Protein AF-A0A4Q6I906-F1 (afdb_monomer_lite)

Structure (mmCIF, N/CA/C/O backbone):
data_AF-A0A4Q6I906-F1
#
_entry.id   AF-A0A4Q6I906-F1
#
loop_
_atom_site.group_PDB
_atom_site.id
_atom_site.type_symbol
_atom_site.label_atom_id
_atom_site.label_alt_id
_atom_site.label_comp_id
_atom_site.label_asym_id
_atom_site.label_entity_id
_atom_site.label_seq_id
_atom_site.pdbx_PDB_ins_code
_atom_site.Cartn_x
_atom_site.Cartn_y
_atom_site.Cartn_z
_atom_site.occupancy
_atom_site.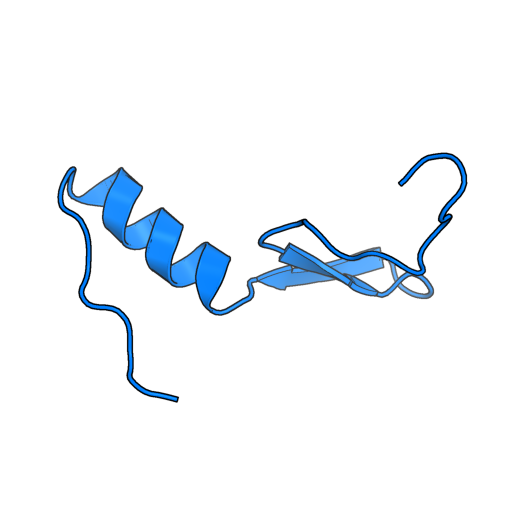B_iso_or_equiv
_atom_site.auth_seq_id
_atom_site.auth_comp_id
_atom_site.auth_asym_id
_a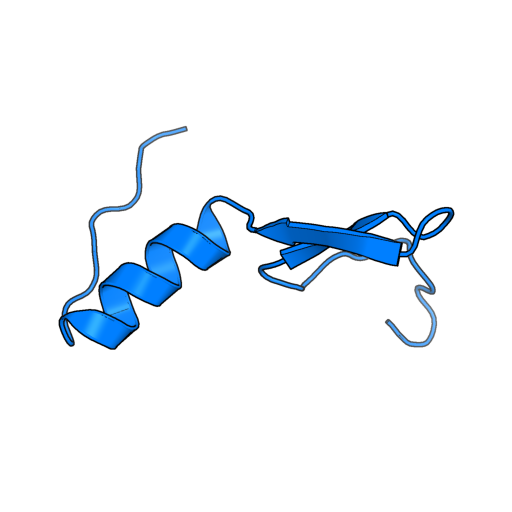tom_site.auth_atom_id
_atom_site.pdbx_PDB_model_num
ATOM 1 N N . GLU A 1 1 ? 11.269 -3.472 -5.217 1.00 85.50 1 GLU A N 1
ATOM 2 C CA . GLU A 1 1 ? 11.890 -3.732 -3.908 1.00 85.50 1 GLU A CA 1
ATOM 3 C C . GLU A 1 1 ? 13.394 -3.936 -4.074 1.00 85.50 1 GLU A C 1
ATOM 5 O O . GLU A 1 1 ? 13.868 -5.069 -4.097 1.00 85.50 1 GLU A O 1
ATOM 10 N N . TRP A 1 2 ? 14.134 -2.839 -4.264 1.00 92.69 2 TRP A N 1
ATOM 11 C CA . TRP A 1 2 ? 15.600 -2.844 -4.401 1.00 92.69 2 TRP A CA 1
ATOM 12 C C . TRP A 1 2 ? 16.105 -3.893 -5.407 1.00 92.69 2 TRP A C 1
ATOM 14 O O . TRP A 1 2 ? 15.610 -3.950 -6.532 1.00 92.69 2 TRP A O 1
ATOM 24 N N . ALA A 1 3 ? 17.033 -4.755 -4.989 1.00 94.81 3 ALA A N 1
ATOM 25 C CA . ALA A 1 3 ? 17.614 -5.818 -5.804 1.00 94.81 3 ALA A CA 1
ATOM 26 C C . ALA A 1 3 ? 16.583 -6.804 -6.393 1.00 94.81 3 ALA A C 1
ATOM 28 O O . ALA A 1 3 ? 16.868 -7.461 -7.387 1.00 94.81 3 ALA A O 1
ATOM 29 N N . TYR A 1 4 ? 15.375 -6.899 -5.824 1.00 92.75 4 TYR A N 1
ATOM 30 C CA . TYR A 1 4 ? 14.331 -7.810 -6.304 1.00 92.75 4 TYR A CA 1
ATOM 31 C C . TYR A 1 4 ? 13.454 -7.227 -7.418 1.00 92.75 4 TYR A C 1
ATOM 33 O O . TYR A 1 4 ? 12.555 -7.921 -7.907 1.00 92.75 4 TYR A O 1
ATOM 41 N N . GLY A 1 5 ? 13.642 -5.955 -7.790 1.00 93.38 5 GLY A N 1
ATOM 42 C CA . GLY A 1 5 ? 12.788 -5.287 -8.773 1.00 93.38 5 GLY A CA 1
ATOM 43 C C . GLY A 1 5 ? 11.304 -5.445 -8.416 1.00 93.38 5 GLY A C 1
ATOM 44 O O . GLY A 1 5 ? 10.900 -5.177 -7.282 1.00 93.38 5 GLY A O 1
ATOM 45 N N . TYR A 1 6 ? 10.498 -5.931 -9.357 1.00 91.44 6 TYR A N 1
ATOM 46 C CA . TYR A 1 6 ? 9.057 -6.154 -9.181 1.00 91.44 6 TYR A CA 1
ATOM 47 C C . TYR A 1 6 ? 8.672 -7.583 -8.753 1.00 91.44 6 TYR A C 1
ATOM 49 O O . TYR A 1 6 ? 7.485 -7.904 -8.651 1.00 91.44 6 TYR A O 1
ATOM 57 N N . GLY A 1 7 ? 9.654 -8.451 -8.489 1.00 91.25 7 GLY A N 1
ATOM 58 C CA . GLY A 1 7 ? 9.418 -9.856 -8.139 1.00 91.25 7 GLY A CA 1
ATOM 59 C C . GLY A 1 7 ? 8.825 -10.068 -6.741 1.00 91.25 7 GLY A C 1
ATOM 60 O O . GLY A 1 7 ? 8.243 -11.117 -6.467 1.00 91.25 7 GLY A O 1
ATOM 61 N N . LYS A 1 8 ? 8.937 -9.078 -5.845 1.00 93.31 8 LYS A N 1
ATOM 62 C CA . LYS A 1 8 ? 8.336 -9.102 -4.502 1.00 93.31 8 LYS A CA 1
ATOM 63 C C . LYS A 1 8 ? 7.255 -8.033 -4.379 1.00 93.31 8 LYS A C 1
ATOM 65 O O . LYS A 1 8 ? 7.444 -6.897 -4.806 1.00 93.31 8 LYS A O 1
ATOM 70 N N . ARG A 1 9 ? 6.115 -8.401 -3.782 1.00 94.50 9 ARG A N 1
ATOM 71 C CA . ARG A 1 9 ? 4.904 -7.565 -3.709 1.00 94.50 9 ARG A CA 1
ATOM 72 C C . ARG A 1 9 ? 4.410 -7.420 -2.270 1.00 94.50 9 ARG A C 1
ATOM 74 O O . ARG A 1 9 ? 3.479 -8.110 -1.865 1.00 94.50 9 ARG A O 1
ATOM 81 N N . PHE A 1 10 ? 5.003 -6.487 -1.532 1.00 95.75 10 PHE A N 1
ATOM 82 C CA . PHE A 1 10 ? 4.685 -6.240 -0.118 1.00 95.75 10 PHE A CA 1
ATOM 83 C C . PHE A 1 10 ? 3.441 -5.371 0.115 1.00 95.75 10 PHE A C 1
ATOM 85 O O . PHE A 1 10 ? 2.803 -5.475 1.157 1.00 95.75 10 PHE A O 1
ATOM 92 N N . GLY A 1 11 ? 3.066 -4.522 -0.846 1.00 96.62 11 GLY A N 1
ATOM 93 C CA . GLY A 1 11 ? 1.983 -3.553 -0.658 1.00 96.62 11 GLY A CA 1
ATOM 94 C C . GLY A 1 11 ? 0.607 -4.187 -0.421 1.00 96.62 11 GLY A C 1
ATOM 95 O O . GLY A 1 11 ? 0.262 -5.202 -1.033 1.00 96.62 11 GLY A O 1
ATOM 96 N N . ALA A 1 12 ? -0.215 -3.535 0.406 1.00 97.56 12 ALA A N 1
ATOM 97 C CA . ALA A 1 12 ? -1.629 -3.878 0.597 1.00 97.56 12 ALA A CA 1
ATOM 98 C C . ALA A 1 12 ? -2.491 -3.583 -0.650 1.00 97.56 12 ALA A C 1
ATOM 100 O O . ALA A 1 12 ? -3.593 -4.106 -0.803 1.00 97.56 12 ALA A O 1
ATOM 101 N N . VAL A 1 13 ? -1.973 -2.772 -1.570 1.00 98.44 13 VAL A N 1
ATOM 102 C CA . VAL A 1 13 ? -2.585 -2.446 -2.858 1.00 98.44 13 VAL A CA 1
ATOM 103 C C . VAL A 1 13 ? -1.754 -3.104 -3.956 1.00 98.44 13 VAL A C 1
ATOM 105 O O . VAL A 1 13 ? -0.526 -2.995 -3.963 1.00 98.44 13 VAL A O 1
ATOM 108 N N . TYR A 1 14 ? -2.409 -3.852 -4.840 1.00 97.94 14 TYR A N 1
ATOM 109 C CA . TYR A 1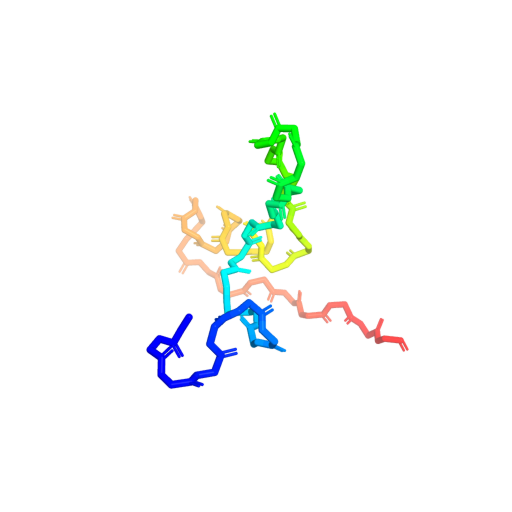 14 ? -1.793 -4.327 -6.075 1.00 97.94 14 TYR A CA 1
ATOM 110 C C . TYR A 1 14 ? -1.676 -3.163 -7.058 1.00 97.94 14 TYR A C 1
ATOM 112 O O . TYR A 1 14 ? -2.562 -2.313 -7.112 1.00 97.94 14 TYR A O 1
ATOM 120 N N . VAL A 1 15 ? -0.582 -3.141 -7.813 1.00 98.00 15 VAL A N 1
ATOM 121 C CA . VAL A 1 15 ? -0.362 -2.188 -8.896 1.00 98.00 15 VAL A CA 1
ATOM 122 C C . VAL A 1 15 ? -0.087 -2.991 -10.154 1.00 98.00 15 VAL A C 1
ATOM 124 O O . VAL A 1 15 ? 0.830 -3.820 -10.155 1.00 98.00 15 VAL A O 1
ATOM 127 N N . ASP A 1 16 ? -0.867 -2.747 -11.198 1.00 97.56 16 ASP A N 1
ATOM 128 C CA . ASP A 1 16 ? -0.520 -3.187 -12.544 1.00 97.56 16 ASP A CA 1
ATOM 129 C C . ASP A 1 16 ? 0.593 -2.274 -13.073 1.00 97.56 16 ASP A C 1
ATOM 131 O O . ASP A 1 16 ? 0.439 -1.058 -13.138 1.00 97.56 16 ASP A O 1
ATOM 135 N N . TYR A 1 17 ? 1.748 -2.839 -13.420 1.00 95.50 17 TYR A N 1
ATOM 136 C CA . TYR A 1 17 ? 2.896 -2.049 -13.866 1.00 95.50 17 TYR A CA 1
ATOM 137 C C . TYR A 1 17 ? 2.776 -1.544 -15.305 1.00 95.50 17 TYR A C 1
ATOM 139 O O . TYR A 1 17 ? 3.504 -0.620 -15.661 1.00 95.50 17 TYR A O 1
ATOM 147 N N . ALA A 1 18 ? 1.883 -2.112 -16.119 1.00 97.50 18 ALA A N 1
ATOM 148 C CA . ALA A 1 18 ? 1.646 -1.632 -17.477 1.00 97.50 18 ALA A CA 1
ATOM 149 C C . ALA A 1 18 ? 0.730 -0.400 -17.487 1.00 97.50 18 ALA A C 1
ATOM 151 O O . ALA A 1 18 ? 0.967 0.544 -18.236 1.00 97.50 18 ALA A O 1
ATOM 152 N N . THR A 1 19 ? -0.307 -0.408 -16.647 1.00 98.25 19 THR A N 1
ATOM 153 C CA . THR A 1 19 ? -1.383 0.602 -16.660 1.00 98.25 19 THR A CA 1
ATOM 154 C C . THR A 1 19 ? -1.346 1.554 -15.468 1.00 98.25 19 THR A C 1
ATOM 156 O O . THR A 1 19 ? -1.982 2.605 -15.496 1.00 98.25 19 THR A O 1
ATOM 159 N N . LEU A 1 20 ? -0.601 1.199 -14.420 1.00 97.75 20 LEU A N 1
ATOM 160 C CA . LEU A 1 20 ? -0.577 1.859 -13.112 1.00 97.75 20 LEU A CA 1
ATOM 161 C C . LEU A 1 20 ? -1.904 1.786 -12.344 1.00 97.75 20 LEU A C 1
ATOM 163 O O . LEU A 1 20 ? -2.055 2.465 -11.321 1.00 97.75 20 LEU A O 1
ATOM 167 N N . GLU A 1 21 ? -2.842 0.942 -12.782 1.00 98.62 21 GLU A N 1
ATOM 168 C CA . GLU A 1 21 ? -4.080 0.700 -12.052 1.00 98.62 21 GLU A CA 1
ATOM 169 C C . GLU A 1 21 ? -3.782 0.150 -10.652 1.00 98.62 21 GLU A C 1
ATOM 171 O O . GLU A 1 21 ? -2.879 -0.666 -10.444 1.00 98.62 21 GLU A O 1
ATOM 176 N N . ARG A 1 22 ? -4.557 0.620 -9.670 1.00 98.56 22 ARG A N 1
ATOM 177 C CA . ARG A 1 22 ? -4.419 0.259 -8.260 1.00 98.56 22 ARG A CA 1
ATOM 178 C C . ARG A 1 22 ? -5.629 -0.530 -7.791 1.00 98.56 22 ARG A C 1
ATOM 180 O O . ARG A 1 22 ? -6.729 0.008 -7.706 1.00 98.56 22 ARG A O 1
ATOM 187 N N . THR A 1 23 ? -5.399 -1.767 -7.368 1.00 98.50 23 THR A N 1
ATOM 188 C CA . THR A 1 23 ? -6.453 -2.654 -6.863 1.00 98.50 23 THR A CA 1
ATOM 189 C C . THR A 1 23 ? -6.205 -2.984 -5.388 1.00 98.50 23 THR A C 1
ATOM 191 O O . THR A 1 23 ? -5.231 -3.673 -5.062 1.00 98.50 23 THR A O 1
ATOM 194 N N . PRO A 1 24 ? -7.051 -2.521 -4.448 1.00 98.31 24 PRO A N 1
ATOM 195 C CA . PRO A 1 24 ? -6.928 -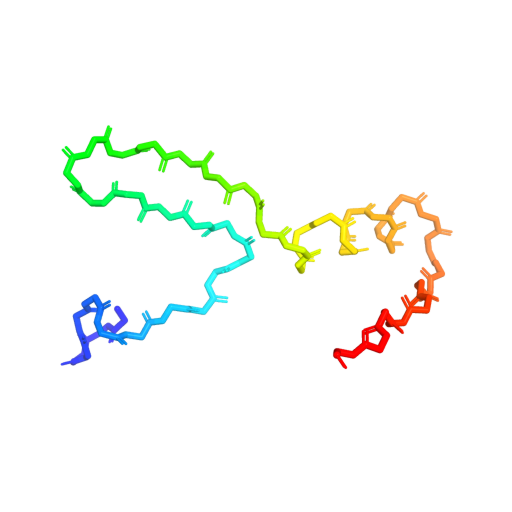2.893 -3.040 1.00 98.31 24 PRO A CA 1
ATOM 196 C C . PRO A 1 24 ? -7.060 -4.411 -2.839 1.00 98.31 24 PRO A C 1
ATOM 198 O O . PRO A 1 24 ? -8.047 -5.021 -3.267 1.00 98.31 24 PRO A O 1
ATOM 201 N N . LYS A 1 25 ? -6.085 -5.029 -2.161 1.00 97.38 25 LYS A N 1
ATOM 202 C CA . LYS A 1 25 ? -6.120 -6.461 -1.812 1.00 97.38 25 LYS A CA 1
ATOM 203 C C . LYS A 1 25 ? -7.042 -6.708 -0.611 1.00 97.38 25 LYS A C 1
ATOM 205 O O . LYS A 1 25 ? -7.543 -5.770 0.014 1.00 97.38 25 LYS A O 1
ATOM 210 N N . SER A 1 26 ? -7.247 -7.975 -0.253 1.00 96.38 26 SER A N 1
ATOM 211 C CA . SER A 1 26 ? -7.929 -8.352 0.996 1.00 96.38 26 SER A CA 1
ATOM 212 C C . SER A 1 26 ? -7.255 -7.725 2.223 1.00 96.38 26 SER A C 1
ATOM 214 O O . SER A 1 26 ? -7.947 -7.169 3.072 1.00 96.38 26 SER A O 1
ATOM 216 N N . SER A 1 27 ? -5.918 -7.686 2.258 1.00 96.62 27 SER A N 1
ATOM 217 C CA . SER A 1 27 ? -5.154 -7.048 3.339 1.00 96.62 27 SER A CA 1
ATOM 218 C C . SER A 1 27 ? -5.433 -5.549 3.481 1.00 96.62 27 SER A C 1
ATOM 220 O O . SER A 1 27 ? -5.543 -5.064 4.603 1.00 96.62 27 SER A O 1
ATOM 222 N N . ALA A 1 28 ? -5.628 -4.812 2.379 1.00 97.94 28 ALA A N 1
ATOM 223 C CA . ALA A 1 28 ? -6.017 -3.401 2.449 1.00 97.94 28 ALA A CA 1
ATOM 224 C C . ALA A 1 28 ? -7.412 -3.221 3.055 1.00 97.94 28 ALA A C 1
ATOM 226 O O . ALA A 1 28 ? -7.609 -2.335 3.883 1.00 97.94 28 ALA A O 1
ATOM 227 N N . ARG A 1 29 ? -8.381 -4.064 2.671 1.00 96.75 29 ARG A N 1
ATOM 228 C CA . ARG A 1 29 ? -9.747 -3.997 3.218 1.00 96.75 29 ARG A CA 1
ATOM 229 C C . ARG A 1 29 ? -9.771 -4.336 4.708 1.00 96.75 29 ARG A C 1
ATOM 231 O O . ARG A 1 29 ? -10.380 -3.596 5.479 1.00 96.75 29 ARG A O 1
ATOM 238 N N . TRP A 1 30 ? -9.064 -5.396 5.098 1.00 97.06 30 TRP A N 1
ATOM 239 C CA . TRP A 1 30 ? -8.916 -5.804 6.495 1.00 97.06 30 TRP A CA 1
ATOM 240 C C . TRP A 1 30 ? -8.265 -4.692 7.325 1.00 97.06 30 TRP A C 1
ATOM 242 O O . TRP A 1 30 ? -8.823 -4.260 8.333 1.00 97.06 30 TRP A O 1
ATOM 252 N N . TYR A 1 31 ? -7.146 -4.135 6.850 1.00 97.44 31 TYR A N 1
ATOM 253 C CA . TYR A 1 31 ? -6.445 -3.067 7.564 1.00 97.44 31 TYR A CA 1
ATOM 254 C C . TYR A 1 31 ? -7.280 -1.786 7.657 1.00 97.44 31 TYR A C 1
ATOM 256 O O . TYR A 1 31 ? -7.295 -1.132 8.695 1.00 97.44 31 TYR A O 1
ATOM 264 N N . ALA A 1 32 ? -8.047 -1.450 6.617 1.00 97.88 32 ALA A N 1
ATOM 265 C CA . ALA A 1 32 ? -8.952 -0.308 6.657 1.00 97.88 32 ALA A CA 1
ATOM 266 C C . ALA A 1 32 ? -10.060 -0.481 7.712 1.00 97.88 32 ALA A C 1
ATOM 268 O O . ALA A 1 32 ? -10.446 0.494 8.354 1.00 97.88 32 ALA A O 1
ATOM 269 N N . GLN A 1 33 ? -10.574 -1.699 7.916 1.00 97.69 33 GLN A N 1
ATOM 270 C CA . GLN A 1 33 ? -11.522 -1.977 8.999 1.00 97.69 33 GLN A CA 1
ATOM 271 C C . GLN A 1 33 ? -10.853 -1.864 10.371 1.00 97.69 33 GLN A C 1
ATOM 273 O O . GLN A 1 33 ? -11.423 -1.229 11.260 1.00 97.69 33 GLN A O 1
ATOM 278 N N . ALA A 1 34 ? -9.642 -2.406 10.519 1.00 98.00 34 ALA A N 1
ATOM 279 C CA . ALA A 1 34 ? -8.876 -2.290 11.754 1.00 98.00 34 ALA A CA 1
ATOM 280 C C . ALA A 1 34 ? -8.636 -0.821 12.132 1.00 98.00 34 ALA A C 1
ATOM 282 O O . ALA A 1 34 ? -8.971 -0.396 13.233 1.00 98.00 34 ALA A O 1
ATOM 283 N N . ALA A 1 35 ? -8.157 -0.013 11.183 1.00 98.19 35 ALA A N 1
ATOM 284 C CA . ALA A 1 35 ? -7.887 1.408 11.389 1.00 98.19 35 ALA A CA 1
ATOM 285 C C . ALA A 1 35 ? -9.152 2.222 11.714 1.00 98.19 35 ALA A C 1
ATOM 287 O O . ALA A 1 35 ? -9.096 3.125 12.543 1.00 98.19 35 ALA A O 1
ATOM 288 N N . ARG A 1 36 ? -10.299 1.904 11.093 1.00 98.38 36 ARG A N 1
ATOM 289 C CA . ARG A 1 36 ? -11.575 2.591 11.372 1.00 98.38 36 ARG A CA 1
ATOM 290 C C . ARG A 1 36 ? -12.142 2.286 12.755 1.00 98.38 36 ARG A C 1
ATOM 292 O O . ARG A 1 36 ? -12.836 3.124 13.313 1.00 98.38 36 ARG A O 1
ATOM 299 N N . THR A 1 37 ? -11.929 1.071 13.249 1.00 98.12 37 THR A N 1
ATOM 300 C CA . THR A 1 37 ? -12.592 0.577 14.466 1.00 98.12 37 THR A CA 1
ATOM 301 C C . THR A 1 37 ? -11.679 0.569 15.686 1.00 98.12 37 THR A C 1
ATOM 303 O O . THR A 1 37 ? -12.176 0.512 16.804 1.00 98.12 37 THR A O 1
ATOM 306 N N . GLY A 1 38 ? -10.358 0.605 15.490 1.00 98.12 38 GLY A N 1
ATOM 307 C CA . GLY A 1 38 ? -9.382 0.392 16.559 1.00 98.12 38 GLY A CA 1
ATOM 308 C C . GLY A 1 38 ? -9.350 -1.051 17.077 1.00 98.12 38 GLY A C 1
ATOM 309 O O . GLY A 1 38 ? -8.731 -1.314 18.104 1.00 98.12 38 GLY A O 1
ATOM 310 N N . VAL A 1 39 ? -10.010 -1.986 16.387 1.00 97.62 39 VAL A N 1
ATOM 311 C CA . VAL A 1 39 ? -10.139 -3.396 16.777 1.00 97.62 39 VAL A CA 1
ATOM 312 C C . VAL A 1 39 ? -9.588 -4.274 15.662 1.00 97.62 39 VAL A C 1
ATOM 314 O O . VAL A 1 39 ? -9.759 -3.958 14.490 1.00 97.62 39 VAL A O 1
ATOM 317 N N . LEU A 1 40 ? -8.943 -5.389 16.007 1.00 96.25 40 LEU A N 1
ATOM 318 C CA . LEU A 1 40 ? -8.446 -6.355 15.026 1.00 96.25 40 LEU A CA 1
ATOM 319 C C . LEU A 1 40 ? -9.617 -7.170 14.442 1.00 96.25 40 LEU A C 1
ATOM 321 O O . LEU A 1 40 ? -10.249 -7.918 15.190 1.00 96.25 40 LEU A O 1
ATOM 325 N N . PRO A 1 41 ? -9.926 -7.060 13.133 1.00 95.50 41 PRO A N 1
ATOM 326 C CA . PRO A 1 41 ? -10.953 -7.887 12.514 1.00 95.50 41 PRO A CA 1
ATOM 327 C C . PRO A 1 41 ? -10.505 -9.355 12.456 1.00 95.50 41 PRO A C 1
ATOM 329 O O . PRO A 1 41 ? -9.307 -9.626 12.333 1.00 95.50 41 PRO A O 1
ATOM 332 N N . PRO A 1 42 ? -11.436 -10.321 12.477 1.00 93.31 42 PRO A N 1
ATOM 333 C CA . PRO A 1 42 ? -11.087 -11.720 12.262 1.00 93.31 42 PRO A CA 1
ATOM 334 C C . PRO A 1 42 ? -10.445 -11.908 10.880 1.00 93.31 42 PRO A C 1
ATOM 336 O O . PRO A 1 42 ? -10.781 -11.210 9.917 1.00 93.31 42 PRO A O 1
ATOM 339 N N . VAL A 1 43 ? -9.493 -12.834 10.782 1.00 89.81 43 VAL A N 1
ATOM 340 C CA . VAL A 1 43 ? -8.901 -13.232 9.500 1.00 89.81 43 VAL A CA 1
ATOM 341 C C . VAL A 1 43 ? -9.832 -14.264 8.874 1.00 89.81 43 VAL A C 1
ATOM 343 O O . VAL A 1 43 ? -10.201 -15.229 9.534 1.00 89.81 43 VAL A O 1
ATOM 346 N N . ALA A 1 44 ? -10.247 -14.046 7.625 1.00 77.31 44 ALA A N 1
ATOM 347 C CA . ALA A 1 44 ? -11.003 -15.055 6.892 1.00 77.31 44 ALA A CA 1
ATOM 348 C C . ALA A 1 44 ? -10.108 -16.282 6.663 1.00 77.31 44 ALA A C 1
ATOM 350 O O . ALA A 1 44 ? -8.964 -16.121 6.229 1.00 77.31 44 ALA A O 1
ATOM 351 N N . GLU A 1 45 ? -10.613 -17.476 6.973 1.00 74.19 45 GLU A N 1
ATOM 352 C CA . GLU A 1 45 ? -9.901 -18.717 6.664 1.00 74.19 45 GLU A CA 1
ATOM 353 C C . GLU A 1 45 ? -9.782 -18.889 5.142 1.00 74.19 45 GLU A C 1
ATOM 355 O O . GLU A 1 45 ? -10.659 -18.453 4.390 1.00 74.19 45 GLU A O 1
ATOM 360 N N . ALA A 1 46 ? -8.636 -19.422 4.713 1.00 59.00 46 ALA A N 1
ATOM 361 C CA . ALA A 1 46 ? -8.222 -19.516 3.314 1.00 59.00 46 ALA A CA 1
ATOM 362 C C . ALA A 1 46 ? -8.814 -20.736 2.601 1.00 59.00 46 ALA A C 1
ATOM 364 O O . ALA A 1 46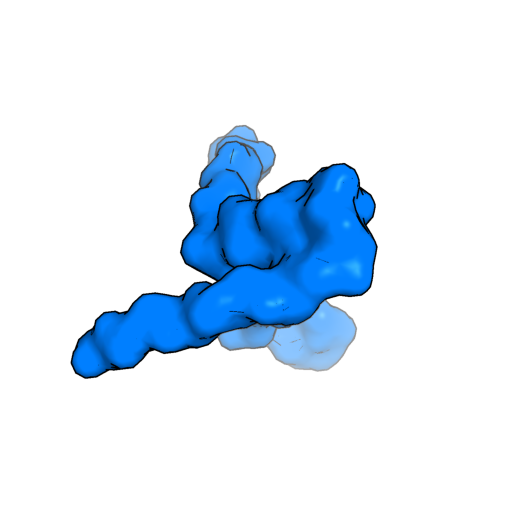 ? -8.917 -21.800 3.251 1.00 59.00 46 ALA A O 1
#

Secondary structure (DSSP, 8-state):
-GGGTTS----SEEE-TTT--EEE-HHHHHHHHHHHHSS-PPPPP-

Foldseek 3Di:
DPPCPPVDDPDQWDADPVPRDTHGHPSNVQVVVCVVPVDRDDDDDD

Sequence (46 aa):
EWAYGYGKRFGAVYVDYATLERTPKSSARWYAQAARTGVLPPVAEA

pLDDT: mean 94.42, std 7.25, range [59.0, 98.62]

Radius 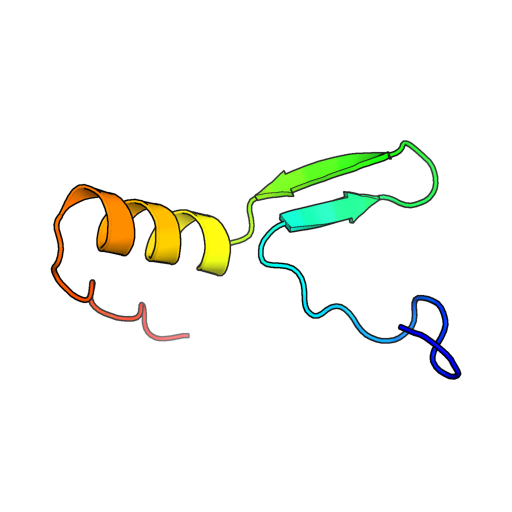of gyration: 13.37 Å; chains: 1; bounding box: 30×22×34 Å